Protein AF-K6H8M0-F1 (afdb_monomer_lite)

Organism: NCBI:txid1206767

Sequence (62 aa):
MMTEEQRKQFWSEVKRGLLIGGAVGVLGGLFFMDMRRGLALGLIGGFFAVLTRRSIEKRRGR

Foldseek 3Di:
DQDPVNVVVLVVLLVVLQVQLQVQLCVVCVVPHPSVVSNVRSNVVSNVVSVVVVVVVVVVPD

Structure (mmCIF, N/CA/C/O backbone):
data_AF-K6H8M0-F1
#
_entry.id   AF-K6H8M0-F1
#
loop_
_atom_site.group_PDB
_atom_site.id
_atom_site.type_symbol
_atom_site.label_atom_id
_atom_site.label_alt_id
_atom_site.label_comp_id
_atom_site.label_asym_id
_atom_site.label_entity_id
_atom_site.label_seq_id
_atom_site.pdbx_PDB_ins_code
_atom_site.Cartn_x
_atom_site.Cartn_y
_atom_site.Cartn_z
_atom_site.occupancy
_atom_site.B_iso_or_equiv
_atom_site.auth_seq_id
_atom_site.auth_comp_id
_atom_site.auth_asym_id
_atom_site.auth_atom_id
_atom_site.pdbx_PDB_model_num
ATOM 1 N N . MET A 1 1 ? -2.859 -0.816 23.587 1.00 51.72 1 MET A N 1
ATOM 2 C CA . MET A 1 1 ? -2.373 -2.164 23.221 1.00 51.72 1 MET A CA 1
ATOM 3 C C . MET A 1 1 ? -3.271 -2.690 22.117 1.00 51.72 1 MET A C 1
ATOM 5 O O . MET A 1 1 ? -4.480 -2.655 22.286 1.00 51.72 1 MET A O 1
ATOM 9 N N . MET A 1 2 ? -2.707 -3.047 20.964 1.00 58.03 2 MET A N 1
ATOM 10 C CA . MET A 1 2 ? -3.470 -3.578 19.828 1.00 58.03 2 MET A CA 1
ATOM 11 C C . MET A 1 2 ? -3.742 -5.061 20.101 1.00 58.03 2 MET A C 1
ATOM 13 O O . MET A 1 2 ? -2.795 -5.789 20.394 1.00 58.03 2 MET A O 1
ATOM 17 N N . THR A 1 3 ? -4.999 -5.502 20.066 1.00 81.75 3 THR A N 1
ATOM 18 C CA . THR A 1 3 ? -5.332 -6.918 20.301 1.00 81.75 3 THR A CA 1
ATOM 19 C C . THR A 1 3 ? -4.845 -7.785 19.132 1.00 81.75 3 THR A C 1
ATOM 21 O O . THR A 1 3 ? -4.685 -7.297 18.008 1.00 81.75 3 THR A O 1
ATOM 24 N N . GLU A 1 4 ? -4.586 -9.076 19.366 1.00 77.88 4 GLU A N 1
ATOM 25 C CA . GLU A 1 4 ? -4.113 -9.987 18.306 1.00 77.88 4 GLU A CA 1
ATOM 26 C C . GLU A 1 4 ? -5.070 -10.042 17.103 1.00 77.88 4 GLU A C 1
ATOM 28 O O . GLU A 1 4 ? -4.628 -10.071 15.953 1.00 77.88 4 GLU A O 1
ATOM 33 N N . GLU A 1 5 ? -6.373 -9.963 17.372 1.00 78.06 5 GLU A N 1
ATOM 34 C CA . GLU A 1 5 ? -7.461 -9.848 16.393 1.00 78.06 5 GLU A CA 1
ATOM 35 C C . GLU A 1 5 ? -7.283 -8.626 15.473 1.00 78.06 5 GLU A C 1
ATOM 37 O O . GLU A 1 5 ? -7.245 -8.750 14.245 1.00 78.06 5 GLU A O 1
ATOM 42 N N . GLN A 1 6 ? -7.066 -7.441 16.057 1.00 77.75 6 GLN A N 1
ATOM 43 C CA . GLN A 1 6 ? -6.842 -6.199 15.308 1.00 77.75 6 GLN A CA 1
ATOM 44 C C . GLN A 1 6 ? -5.559 -6.254 14.475 1.00 77.75 6 GLN A C 1
ATOM 46 O O . GLN A 1 6 ? -5.492 -5.685 13.382 1.00 77.75 6 GLN A O 1
ATOM 51 N N . ARG A 1 7 ? -4.525 -6.940 14.975 1.00 77.75 7 ARG A N 1
ATOM 52 C CA . ARG A 1 7 ? -3.263 -7.122 14.253 1.00 77.75 7 ARG A CA 1
ATOM 53 C C . ARG A 1 7 ? -3.453 -8.037 13.040 1.00 77.75 7 ARG A C 1
ATOM 55 O O . ARG A 1 7 ? -2.935 -7.724 11.971 1.00 77.75 7 ARG A O 1
ATOM 62 N N . LYS A 1 8 ? -4.222 -9.125 13.169 1.00 83.81 8 LYS A N 1
ATOM 63 C CA . LYS A 1 8 ? -4.558 -10.027 12.052 1.00 83.81 8 LYS A CA 1
ATOM 64 C C . LYS A 1 8 ? -5.389 -9.327 10.977 1.00 83.81 8 LYS A C 1
ATOM 66 O O . LYS A 1 8 ? -5.044 -9.431 9.800 1.00 83.81 8 LYS A O 1
ATOM 71 N N . GLN A 1 9 ? -6.421 -8.575 11.366 1.00 83.25 9 GLN A N 1
ATOM 72 C CA . GLN A 1 9 ? -7.210 -7.771 10.424 1.00 83.25 9 GLN A CA 1
ATOM 73 C C . GLN A 1 9 ? -6.343 -6.742 9.695 1.00 83.25 9 GLN A C 1
ATOM 75 O O . GLN A 1 9 ? -6.383 -6.666 8.470 1.00 83.25 9 GLN A O 1
ATOM 80 N N . PHE A 1 10 ? -5.471 -6.039 10.423 1.00 79.81 10 PHE A N 1
ATOM 81 C CA . PHE A 1 10 ? -4.534 -5.091 9.824 1.00 79.81 10 PHE A CA 1
ATOM 82 C C . PHE A 1 10 ? -3.621 -5.752 8.784 1.00 79.81 10 PHE A C 1
ATOM 84 O O . PHE A 1 10 ? -3.504 -5.266 7.662 1.00 79.81 10 PHE A O 1
ATOM 91 N N . TRP A 1 11 ? -3.004 -6.887 9.117 1.00 81.12 11 TRP A N 1
ATOM 92 C CA . TRP A 1 11 ? -2.168 -7.615 8.161 1.00 81.12 11 TRP A CA 1
ATOM 93 C C . TRP A 1 11 ? -2.960 -8.130 6.958 1.00 81.12 11 TRP A C 1
ATOM 95 O O . TRP A 1 11 ? -2.416 -8.174 5.857 1.00 81.12 11 TRP A O 1
ATOM 105 N N . SER A 1 12 ? -4.227 -8.502 7.141 1.00 86.12 12 SER A N 1
ATOM 106 C CA . SER A 1 12 ? -5.116 -8.903 6.047 1.00 86.12 12 SER A CA 1
ATOM 107 C C . SER A 1 12 ? -5.384 -7.743 5.084 1.00 86.12 12 SER A C 1
ATOM 109 O O . SER A 1 12 ? -5.199 -7.881 3.874 1.00 86.12 12 SER A O 1
ATOM 111 N N . GLU A 1 13 ? -5.728 -6.567 5.612 1.00 84.69 13 GLU A N 1
ATOM 112 C CA . GLU A 1 13 ? -5.957 -5.354 4.821 1.00 84.69 13 GLU A CA 1
ATOM 113 C C . GLU A 1 13 ? -4.698 -4.893 4.088 1.00 84.69 13 GLU A C 1
ATOM 115 O O . GLU A 1 13 ? -4.756 -4.585 2.896 1.00 84.69 13 GLU A O 1
ATOM 120 N N . VAL A 1 14 ? -3.550 -4.908 4.772 1.00 84.75 14 VAL A N 1
ATOM 121 C CA . VAL A 1 14 ? -2.253 -4.566 4.177 1.00 84.75 14 VAL A CA 1
ATOM 122 C C . VAL A 1 14 ? -1.909 -5.532 3.052 1.00 84.75 14 VAL A C 1
ATOM 124 O O . VAL A 1 14 ? -1.604 -5.078 1.955 1.00 84.75 14 VAL A O 1
ATOM 127 N N . LYS A 1 15 ? -2.014 -6.852 3.266 1.00 87.44 15 LYS A N 1
ATOM 128 C CA . LYS A 1 15 ? -1.773 -7.848 2.207 1.00 87.44 15 LYS A CA 1
ATOM 129 C C . LYS A 1 15 ? -2.692 -7.619 1.013 1.00 87.44 15 LYS A C 1
ATOM 131 O O . LYS A 1 15 ? -2.231 -7.661 -0.123 1.00 87.44 15 LYS A O 1
ATOM 136 N N . ARG A 1 16 ? -3.974 -7.342 1.258 1.00 86.88 16 ARG A N 1
ATOM 137 C CA . ARG A 1 16 ? -4.957 -7.112 0.197 1.00 86.88 16 ARG A CA 1
ATOM 138 C C . ARG A 1 16 ? -4.639 -5.854 -0.610 1.00 86.88 16 ARG A C 1
ATOM 140 O O . ARG A 1 16 ? -4.656 -5.912 -1.834 1.00 86.88 16 ARG A O 1
ATOM 147 N N . GLY A 1 17 ? -4.311 -4.742 0.042 1.00 86.12 17 GLY A N 1
ATOM 148 C CA . GLY A 1 17 ? -3.941 -3.513 -0.662 1.00 86.12 17 GLY A CA 1
ATOM 149 C C . GLY A 1 17 ? -2.583 -3.584 -1.350 1.00 86.12 17 GLY A C 1
ATOM 150 O O . GLY A 1 17 ? -2.424 -3.015 -2.424 1.00 86.12 17 GLY A O 1
ATOM 151 N N . LEU A 1 18 ? -1.635 -4.338 -0.793 1.00 88.25 18 LEU A N 1
ATOM 152 C CA . LEU A 1 18 ? -0.343 -4.586 -1.423 1.00 88.25 18 LEU A CA 1
ATOM 153 C C . LEU A 1 18 ? -0.485 -5.486 -2.661 1.00 88.25 18 LEU A C 1
ATOM 155 O O . LEU A 1 18 ? 0.134 -5.212 -3.681 1.00 88.25 18 LEU A O 1
ATOM 159 N N . LEU A 1 19 ? -1.341 -6.512 -2.604 1.00 88.88 19 LEU A N 1
ATOM 160 C CA . LEU A 1 19 ? -1.662 -7.365 -3.754 1.00 88.88 19 LEU A CA 1
ATOM 161 C C . LEU A 1 19 ? -2.373 -6.581 -4.858 1.00 88.88 19 LEU A C 1
ATOM 163 O O . LEU A 1 19 ? -1.980 -6.673 -6.016 1.00 88.88 19 LEU A O 1
ATOM 167 N N . ILE A 1 20 ? -3.387 -5.785 -4.506 1.00 88.56 20 ILE A N 1
ATOM 168 C CA . ILE A 1 20 ? -4.119 -4.962 -5.478 1.00 88.56 20 ILE A CA 1
ATOM 169 C C . ILE A 1 20 ? -3.194 -3.895 -6.068 1.00 88.56 20 ILE A C 1
ATOM 171 O O . ILE A 1 20 ? -3.116 -3.765 -7.284 1.00 88.56 20 ILE A O 1
ATOM 175 N N . GLY A 1 21 ? -2.456 -3.162 -5.233 1.00 86.81 21 GLY A N 1
ATOM 176 C CA . GLY A 1 21 ? -1.526 -2.131 -5.688 1.00 86.81 21 GLY A CA 1
ATOM 177 C C . GLY A 1 21 ? -0.377 -2.697 -6.514 1.00 86.81 21 GLY A C 1
ATOM 178 O O . GLY A 1 21 ? -0.063 -2.156 -7.567 1.00 86.81 21 GLY A O 1
ATOM 179 N N . GLY A 1 22 ? 0.207 -3.821 -6.097 1.00 87.31 22 GLY A N 1
ATOM 180 C CA . GLY A 1 22 ? 1.239 -4.528 -6.853 1.00 87.31 22 GLY A CA 1
ATOM 181 C C . GLY A 1 22 ? 0.728 -5.023 -8.206 1.00 87.31 22 GLY A C 1
ATOM 182 O O . GL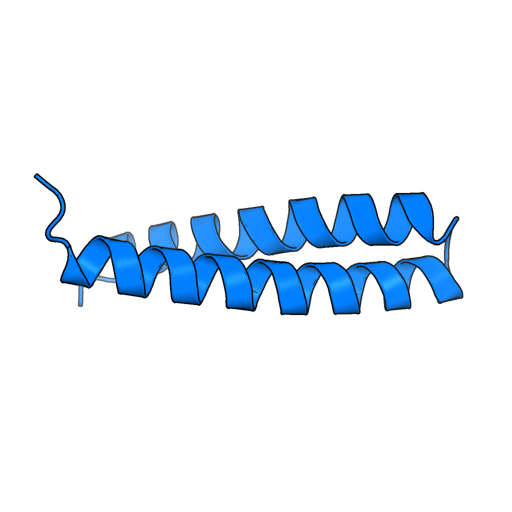Y A 1 22 ? 1.393 -4.804 -9.213 1.00 87.31 22 GLY A O 1
ATOM 183 N N . ALA A 1 23 ? -0.472 -5.610 -8.262 1.00 87.75 23 ALA A N 1
ATOM 184 C CA . ALA A 1 23 ? -1.088 -6.038 -9.518 1.00 87.75 23 ALA A CA 1
ATOM 185 C C . ALA A 1 23 ? -1.381 -4.849 -10.448 1.00 87.75 23 ALA A C 1
ATOM 187 O O . ALA A 1 23 ? -1.001 -4.875 -11.617 1.00 87.75 23 ALA A O 1
ATOM 188 N N . VAL A 1 24 ? -1.987 -3.775 -9.928 1.00 87.69 24 VAL A N 1
ATOM 189 C CA . VAL A 1 24 ? -2.272 -2.550 -10.696 1.00 87.69 24 VAL A CA 1
ATOM 190 C C . VAL A 1 24 ? -0.982 -1.880 -11.168 1.00 87.69 24 VAL A C 1
ATOM 192 O O . VAL A 1 24 ? -0.918 -1.425 -12.304 1.00 87.69 24 VAL A O 1
ATOM 195 N N . GLY A 1 25 ? 0.066 -1.852 -10.345 1.00 86.44 25 GLY A N 1
ATOM 196 C CA . GLY A 1 25 ? 1.357 -1.280 -10.723 1.00 86.44 25 GLY A CA 1
ATOM 197 C C . GLY A 1 25 ? 2.132 -2.119 -11.730 1.00 86.44 25 GLY A C 1
ATOM 198 O O . GLY A 1 25 ? 2.788 -1.554 -12.596 1.00 86.44 25 GLY A O 1
ATOM 199 N N . VAL A 1 26 ? 2.041 -3.450 -11.679 1.00 86.94 26 VAL A N 1
ATOM 200 C CA . VAL A 1 26 ? 2.619 -4.320 -12.718 1.00 86.94 26 VAL A CA 1
ATOM 201 C C . VAL A 1 26 ? 1.901 -4.118 -14.043 1.00 86.94 26 VAL A C 1
ATOM 203 O O . VAL A 1 26 ? 2.567 -3.982 -15.064 1.00 86.94 26 VAL A O 1
ATOM 206 N N . LEU A 1 27 ? 0.568 -4.033 -14.025 1.00 86.56 27 LEU A N 1
ATOM 207 C CA . LEU A 1 27 ? -0.216 -3.714 -15.217 1.00 86.56 27 LEU A CA 1
ATOM 208 C C . LEU A 1 27 ? 0.128 -2.312 -15.741 1.00 86.56 27 LEU A C 1
ATOM 210 O O . LEU A 1 27 ? 0.429 -2.163 -16.917 1.00 86.56 27 LEU A O 1
ATOM 214 N N . GLY A 1 28 ? 0.187 -1.297 -14.878 1.00 82.06 28 GLY A N 1
ATOM 215 C CA . GLY A 1 28 ? 0.597 0.058 -15.262 1.00 82.06 28 GLY A CA 1
ATOM 216 C C . GLY A 1 28 ? 2.037 0.128 -15.782 1.00 82.06 28 GLY A C 1
ATOM 217 O O . GLY A 1 28 ? 2.311 0.845 -16.740 1.00 82.06 28 GLY A O 1
ATOM 218 N N . GLY A 1 29 ? 2.942 -0.664 -15.203 1.00 81.12 29 GLY A N 1
ATOM 219 C CA . GLY A 1 29 ? 4.302 -0.857 -15.697 1.00 81.12 29 GLY A CA 1
ATOM 220 C C . GLY A 1 29 ? 4.288 -1.430 -17.107 1.00 81.12 29 GLY A C 1
ATOM 221 O O . GLY A 1 29 ? 4.753 -0.775 -18.023 1.00 81.12 29 GLY A O 1
ATOM 222 N N . LEU A 1 30 ? 3.648 -2.580 -17.315 1.00 79.50 30 LEU A N 1
ATOM 223 C CA . LEU A 1 30 ? 3.563 -3.248 -18.621 1.00 79.50 30 LEU A CA 1
ATOM 224 C C . LEU A 1 30 ? 3.142 -2.332 -19.785 1.00 79.50 30 LEU A C 1
ATOM 226 O O . LEU A 1 30 ? 3.613 -2.544 -20.898 1.00 79.50 30 LEU A O 1
ATOM 230 N N . PHE A 1 31 ? 2.300 -1.322 -19.540 1.00 77.44 31 PHE A N 1
ATOM 231 C CA . PHE A 1 31 ? 1.826 -0.402 -20.579 1.00 77.44 31 PHE A CA 1
ATOM 232 C C . PHE A 1 31 ? 2.589 0.932 -20.681 1.00 77.44 31 PHE A C 1
ATOM 234 O O . PHE A 1 31 ? 2.551 1.544 -21.746 1.00 77.44 31 PHE A O 1
ATOM 241 N N . PHE A 1 32 ? 3.266 1.405 -19.626 1.00 67.31 32 PHE A N 1
ATOM 242 C CA . PHE A 1 32 ? 3.849 2.760 -19.595 1.00 67.31 32 PHE A CA 1
ATOM 243 C C . PHE A 1 32 ? 5.317 2.850 -19.116 1.00 67.31 32 PHE A C 1
ATOM 245 O O . PHE A 1 32 ? 5.932 3.896 -19.321 1.00 67.31 32 PHE A O 1
ATOM 252 N N . MET A 1 33 ? 5.912 1.827 -18.472 1.00 63.44 33 MET A N 1
ATOM 253 C CA . MET A 1 33 ? 7.278 1.912 -17.900 1.00 63.44 33 MET A CA 1
ATOM 254 C C . MET A 1 33 ? 7.937 0.542 -17.602 1.00 63.44 33 MET A C 1
ATOM 256 O O . MET A 1 33 ? 7.304 -0.498 -17.663 1.00 63.44 33 MET A O 1
ATOM 260 N N . ASP A 1 34 ? 9.214 0.496 -17.201 1.00 80.56 34 ASP A N 1
ATOM 261 C CA . ASP A 1 34 ? 9.845 -0.758 -16.744 1.00 80.56 34 ASP A CA 1
ATOM 262 C C . ASP A 1 34 ? 9.000 -1.496 -15.690 1.00 80.56 34 ASP A C 1
ATOM 264 O O . ASP A 1 34 ? 8.666 -0.939 -14.639 1.00 80.56 34 ASP A O 1
ATOM 268 N N . MET A 1 35 ? 8.736 -2.785 -15.921 1.00 79.00 35 MET A N 1
ATOM 269 C CA . MET A 1 35 ? 7.905 -3.640 -15.060 1.00 79.00 35 MET A CA 1
ATOM 270 C C . MET A 1 35 ? 8.356 -3.625 -13.587 1.00 79.00 35 MET A C 1
ATOM 272 O O . MET A 1 35 ? 7.528 -3.633 -12.676 1.00 79.00 35 MET A O 1
ATOM 276 N N . ARG A 1 36 ? 9.669 -3.509 -13.336 1.00 83.25 36 ARG A N 1
ATOM 277 C CA . ARG A 1 36 ? 10.240 -3.348 -11.984 1.00 83.25 36 ARG A CA 1
ATOM 278 C C . ARG A 1 36 ? 9.822 -2.041 -11.312 1.00 83.25 36 ARG A C 1
ATOM 280 O O . ARG A 1 36 ? 9.480 -2.044 -10.131 1.00 83.25 36 ARG A O 1
ATOM 287 N N . ARG A 1 37 ? 9.838 -0.929 -12.050 1.00 84.12 37 ARG A N 1
ATOM 288 C CA . ARG A 1 37 ? 9.411 0.374 -11.526 1.00 84.12 37 ARG A CA 1
ATOM 289 C C . ARG A 1 37 ? 7.893 0.423 -11.355 1.00 84.12 37 ARG A C 1
ATOM 291 O O . ARG A 1 37 ? 7.435 0.947 -10.347 1.00 84.12 37 ARG A O 1
ATOM 298 N N . GLY A 1 38 ? 7.135 -0.180 -12.272 1.00 84.62 38 GLY A N 1
ATOM 299 C CA . GLY A 1 38 ? 5.682 -0.327 -12.149 1.00 84.62 38 GLY A CA 1
ATOM 300 C C . GLY A 1 38 ? 5.275 -1.102 -10.894 1.00 84.62 38 GLY A C 1
ATOM 301 O O . GLY A 1 38 ? 4.467 -0.617 -10.106 1.00 84.62 38 GLY A O 1
ATOM 302 N N . LEU A 1 39 ? 5.908 -2.253 -10.638 1.00 85.25 39 LEU A N 1
ATOM 303 C CA . LEU A 1 39 ? 5.716 -3.018 -9.402 1.00 85.25 39 LEU A CA 1
ATOM 304 C C . LEU A 1 39 ? 6.045 -2.166 -8.165 1.00 85.25 39 LEU A C 1
ATOM 306 O O . LEU A 1 39 ? 5.236 -2.097 -7.246 1.00 85.25 39 LEU A O 1
ATOM 310 N N . ALA A 1 40 ? 7.202 -1.498 -8.138 1.00 88.50 40 ALA A N 1
ATOM 311 C CA . ALA A 1 40 ? 7.614 -0.689 -6.989 1.00 88.50 40 ALA A CA 1
ATOM 312 C C . ALA A 1 40 ? 6.617 0.444 -6.690 1.00 88.50 40 ALA A C 1
ATOM 314 O O . ALA A 1 40 ? 6.179 0.600 -5.551 1.00 88.50 40 ALA A O 1
ATOM 315 N N . LEU A 1 41 ? 6.202 1.190 -7.716 1.00 87.38 41 LEU A N 1
ATOM 316 C CA . LEU A 1 41 ? 5.217 2.265 -7.585 1.00 87.38 41 LEU A CA 1
ATOM 317 C C . LEU A 1 41 ? 3.834 1.729 -7.194 1.00 87.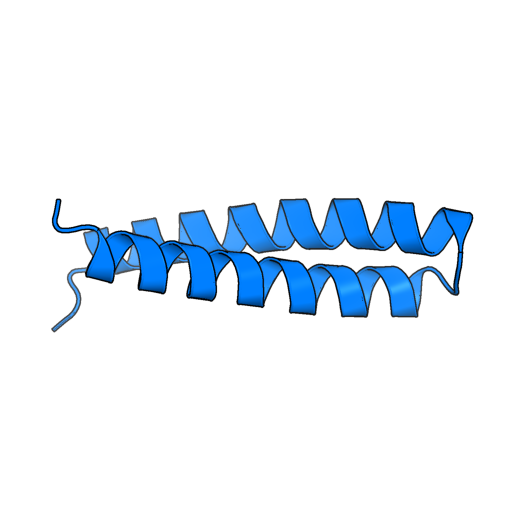38 41 LEU A C 1
ATOM 319 O O . LEU A 1 41 ? 3.155 2.338 -6.370 1.00 87.38 41 LEU A O 1
ATOM 323 N N . GLY A 1 42 ? 3.444 0.564 -7.713 1.00 88.69 42 GLY A N 1
ATOM 324 C CA . GLY A 1 42 ? 2.212 -0.127 -7.341 1.00 88.69 42 GLY A CA 1
ATOM 325 C C . GLY A 1 42 ? 2.175 -0.573 -5.887 1.00 88.69 42 GLY A C 1
ATOM 326 O O . GLY A 1 42 ? 1.176 -0.373 -5.200 1.00 88.69 42 GLY A O 1
ATOM 327 N N . LEU A 1 43 ? 3.272 -1.144 -5.390 1.00 89.38 43 LEU A N 1
ATOM 328 C CA . LEU A 1 43 ? 3.394 -1.564 -3.995 1.00 89.38 43 LEU A CA 1
ATOM 329 C C . LEU A 1 43 ? 3.371 -0.356 -3.051 1.00 89.38 43 LEU A C 1
ATOM 331 O O . LEU A 1 43 ? 2.645 -0.377 -2.057 1.00 89.38 43 LEU A O 1
ATOM 335 N N . ILE A 1 44 ? 4.104 0.714 -3.383 1.00 89.62 44 ILE A N 1
ATOM 336 C CA . ILE A 1 44 ? 4.112 1.961 -2.604 1.00 89.62 44 ILE A CA 1
ATOM 337 C C . ILE A 1 44 ? 2.713 2.593 -2.603 1.00 89.62 44 ILE A C 1
ATOM 339 O O . ILE A 1 44 ? 2.173 2.895 -1.538 1.00 89.62 44 ILE A O 1
ATOM 343 N N . GLY A 1 45 ? 2.089 2.735 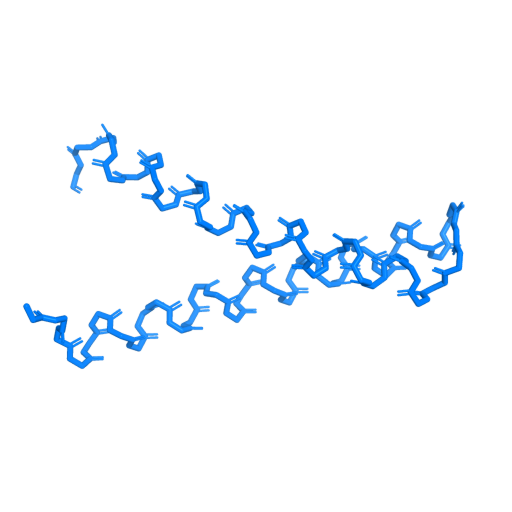-3.774 1.00 87.81 45 GLY A N 1
ATOM 344 C CA . GLY A 1 45 ? 0.744 3.291 -3.914 1.00 87.81 45 GLY A CA 1
ATOM 345 C C . GLY A 1 45 ? -0.322 2.453 -3.204 1.00 87.81 45 GLY A C 1
ATOM 346 O O . GLY A 1 45 ? -1.153 3.000 -2.483 1.00 87.81 45 GLY A O 1
ATOM 347 N N . GLY A 1 46 ? -0.267 1.125 -3.330 1.00 86.75 46 GLY A N 1
ATOM 348 C CA . GLY A 1 46 ? -1.172 0.194 -2.652 1.00 86.75 46 GLY A CA 1
ATOM 349 C C . GLY A 1 46 ? -1.044 0.231 -1.133 1.00 86.75 46 GLY A C 1
ATOM 350 O O . GLY A 1 46 ? -2.051 0.227 -0.425 1.00 86.75 46 GLY A O 1
ATOM 351 N N . PHE A 1 47 ? 0.182 0.337 -0.619 1.00 86.94 47 PHE A N 1
ATOM 352 C CA . PHE A 1 47 ? 0.435 0.485 0.812 1.00 86.94 47 PHE A CA 1
ATOM 353 C C . PHE A 1 47 ? -0.122 1.808 1.355 1.00 86.94 47 PHE A C 1
ATOM 355 O O . PHE A 1 47 ? -0.859 1.816 2.345 1.00 86.94 47 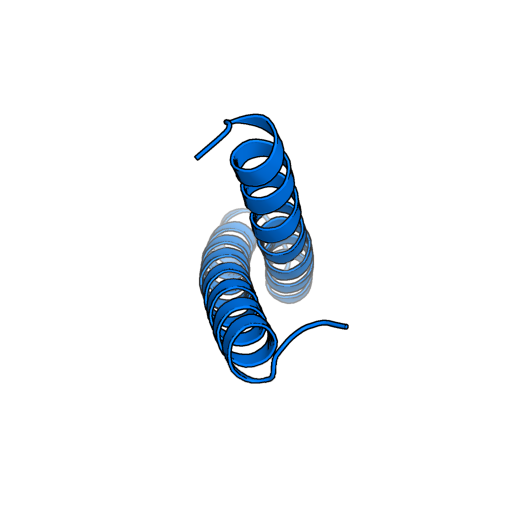PHE A O 1
ATOM 362 N N . PHE A 1 48 ? 0.151 2.925 0.674 1.00 88.06 48 PHE A N 1
ATOM 363 C CA . PHE A 1 48 ? -0.403 4.225 1.053 1.00 88.06 48 PHE A CA 1
ATOM 364 C C . PHE A 1 48 ? -1.927 4.275 0.919 1.00 88.06 48 PHE A C 1
ATOM 366 O O . PHE A 1 48 ? -2.583 4.882 1.760 1.00 88.06 48 PHE A O 1
ATOM 373 N N . ALA A 1 49 ? -2.520 3.602 -0.067 1.00 86.12 49 ALA A N 1
ATOM 374 C CA . ALA A 1 49 ? -3.970 3.525 -0.210 1.00 86.12 49 ALA A CA 1
ATOM 375 C C . ALA A 1 49 ? -4.635 2.843 0.998 1.00 86.12 49 ALA A C 1
ATOM 377 O O . ALA A 1 49 ? -5.664 3.323 1.474 1.00 86.12 49 ALA A O 1
ATOM 378 N N . VAL A 1 50 ? -4.034 1.779 1.544 1.00 85.12 50 VAL A N 1
ATOM 379 C CA . VAL A 1 50 ? -4.518 1.123 2.775 1.00 85.12 50 VAL A CA 1
ATOM 380 C C . VAL A 1 50 ? -4.416 2.063 3.971 1.00 85.12 50 VAL A C 1
ATOM 382 O O . VAL A 1 50 ? -5.386 2.216 4.712 1.00 85.12 50 VAL A O 1
ATOM 385 N N . LEU A 1 51 ? -3.275 2.736 4.144 1.00 85.12 51 LEU A N 1
ATOM 386 C CA . LEU A 1 51 ? -3.084 3.688 5.242 1.00 85.12 51 LEU A CA 1
ATOM 387 C C . LEU A 1 51 ? -4.064 4.864 5.160 1.00 85.12 51 LEU A C 1
ATOM 389 O O . LEU A 1 51 ? -4.681 5.228 6.162 1.00 85.12 51 LEU A O 1
ATOM 393 N N . THR A 1 52 ? -4.254 5.421 3.965 1.00 84.69 52 THR A N 1
ATOM 394 C CA . THR A 1 52 ? -5.203 6.507 3.704 1.00 84.69 52 THR A CA 1
ATOM 395 C C . THR A 1 52 ? -6.634 6.057 3.954 1.00 84.69 52 THR A C 1
ATOM 397 O O . THR A 1 52 ? -7.369 6.752 4.655 1.00 84.69 52 THR A O 1
ATOM 400 N N . ARG A 1 53 ? -7.030 4.876 3.461 1.00 80.12 53 ARG A N 1
ATOM 401 C CA . ARG A 1 53 ? -8.365 4.315 3.701 1.00 80.12 53 ARG A CA 1
ATOM 402 C C . ARG A 1 53 ? -8.632 4.162 5.193 1.00 80.12 53 ARG A C 1
ATOM 404 O O . ARG A 1 53 ? -9.679 4.594 5.656 1.00 80.12 53 ARG A O 1
ATOM 411 N N . ARG A 1 54 ? -7.652 3.673 5.952 1.00 78.12 54 ARG A N 1
ATOM 412 C CA . ARG A 1 54 ? -7.746 3.532 7.407 1.00 78.12 54 ARG A CA 1
ATOM 413 C C . ARG A 1 54 ? -7.835 4.876 8.132 1.00 78.12 54 ARG A C 1
ATOM 415 O O . ARG A 1 54 ? -8.576 5.009 9.099 1.00 78.12 54 ARG A O 1
ATOM 422 N N . SER A 1 55 ? -7.090 5.881 7.673 1.00 81.69 55 SER A N 1
ATOM 423 C CA . SER A 1 55 ? -7.142 7.243 8.221 1.00 81.69 55 SER A CA 1
ATOM 424 C C . SER A 1 55 ? -8.503 7.900 7.964 1.00 81.69 55 SER A C 1
ATOM 426 O O . SER A 1 55 ? -9.069 8.536 8.854 1.00 81.69 55 SER A O 1
ATOM 428 N N . ILE A 1 56 ? -9.070 7.678 6.773 1.00 82.25 56 ILE A N 1
ATOM 429 C CA . ILE A 1 56 ? -10.430 8.096 6.422 1.00 82.25 56 ILE A CA 1
ATOM 430 C C . ILE A 1 56 ? -11.451 7.357 7.282 1.00 82.25 56 ILE A C 1
ATOM 432 O O . ILE A 1 56 ? -12.317 8.002 7.850 1.00 82.25 56 ILE A O 1
ATOM 436 N N . GLU A 1 57 ? -11.348 6.038 7.420 1.00 79.31 57 GLU A N 1
ATOM 437 C CA . GLU A 1 57 ? -12.280 5.209 8.193 1.00 79.31 57 GLU A CA 1
ATOM 438 C C . GLU A 1 57 ? -12.272 5.594 9.679 1.00 79.31 57 GLU A C 1
ATOM 440 O O . GLU A 1 57 ? -13.329 5.817 10.262 1.00 79.31 57 GLU A O 1
ATOM 445 N N . LYS A 1 58 ? -11.087 5.865 10.243 1.00 73.88 58 LYS A N 1
ATOM 446 C CA . LYS A 1 58 ? -10.926 6.415 11.597 1.00 73.88 58 LYS A CA 1
ATOM 447 C C . LYS A 1 58 ? -11.546 7.811 11.756 1.00 73.88 58 LYS A C 1
ATOM 449 O O . LYS A 1 58 ? -12.046 8.131 12.829 1.00 73.88 58 LYS A O 1
ATOM 454 N N . ARG A 1 59 ? -11.522 8.650 10.712 1.00 72.00 59 ARG A N 1
ATOM 455 C CA . ARG A 1 59 ? -12.217 9.954 10.698 1.00 72.00 59 ARG A CA 1
ATOM 456 C C . ARG A 1 59 ? -13.717 9.832 10.430 1.00 72.00 59 ARG A C 1
ATOM 458 O O . ARG A 1 59 ? -14.456 10.744 10.780 1.00 72.00 59 ARG A O 1
ATOM 465 N N . 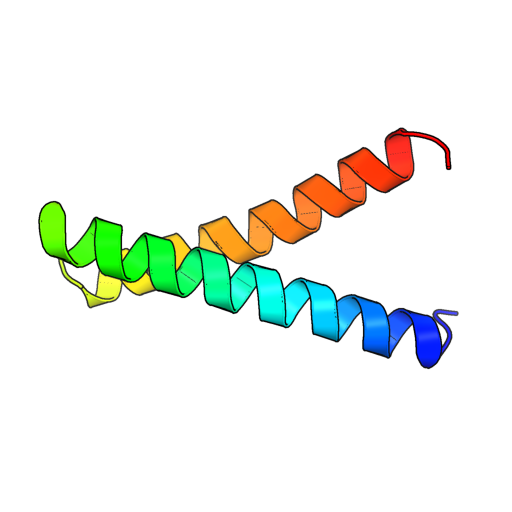ARG A 1 60 ? -14.166 8.744 9.802 1.00 71.56 60 ARG A N 1
ATOM 466 C CA . ARG A 1 60 ? -15.556 8.555 9.364 1.00 71.56 60 ARG A CA 1
ATOM 467 C C . ARG A 1 60 ? -16.480 8.043 10.474 1.00 71.56 60 ARG A C 1
ATOM 469 O O . ARG A 1 60 ? -17.670 7.910 10.219 1.00 71.56 60 ARG A O 1
ATOM 476 N N . GLY A 1 61 ? -15.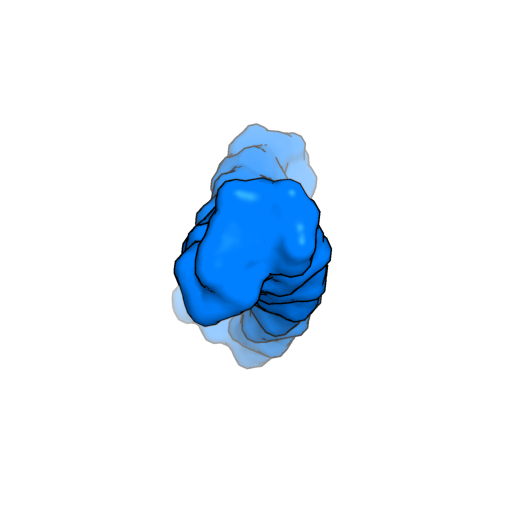966 7.840 11.691 1.00 57.91 61 GLY A N 1
ATOM 477 C CA . GLY A 1 61 ? -16.780 7.739 12.906 1.00 57.91 61 GLY A CA 1
ATOM 478 C C . GLY A 1 61 ? -17.790 6.590 12.905 1.00 57.91 61 GLY A C 1
ATOM 479 O O . GLY A 1 61 ? -18.951 6.806 13.248 1.00 57.91 61 GLY A O 1
ATOM 480 N N . ARG A 1 62 ? -17.362 5.388 12.514 1.00 46.75 62 ARG A N 1
ATOM 481 C CA . ARG A 1 62 ? -18.058 4.137 12.837 1.00 46.75 62 ARG A CA 1
ATOM 482 C C . ARG A 1 62 ? -17.131 3.227 13.619 1.00 46.75 62 ARG A C 1
ATOM 484 O O . ARG A 1 62 ? -15.934 3.189 13.255 1.00 46.75 62 ARG A O 1
#

pLDDT: mean 81.09, std 9.04, range [46.75, 89.62]

Radius of gyration: 13.85 Å; chains: 1; bounding box: 28×20×44 Å

Secondary structure (DSSP, 8-state):
---HHHHHHHHHHHHHHHHHHHHHHHHHHHHHS-HHHHHHHHHHHHHHHHHHHHHHHHHTT-